Protein AF-A0A2P8ICQ2-F1 (afdb_monomer)

Structure (mmCIF, N/CA/C/O backbone):
data_AF-A0A2P8ICQ2-F1
#
_entry.id   AF-A0A2P8ICQ2-F1
#
loop_
_atom_site.group_PDB
_atom_site.id
_atom_site.type_symbol
_atom_site.label_atom_id
_atom_site.label_alt_id
_atom_site.label_comp_id
_atom_site.label_asym_id
_atom_site.label_entity_id
_atom_site.label_seq_id
_atom_site.pdbx_PDB_ins_code
_atom_site.Cartn_x
_atom_site.Cartn_y
_atom_site.Cartn_z
_atom_site.occupancy
_atom_site.B_iso_or_equiv
_atom_site.auth_seq_id
_atom_site.auth_comp_id
_atom_site.auth_asym_id
_atom_site.auth_atom_id
_atom_site.pdbx_PDB_model_num
ATOM 1 N N . MET A 1 1 ? 13.602 35.826 -37.958 1.00 60.25 1 MET A N 1
ATOM 2 C CA . MET A 1 1 ? 12.302 35.281 -37.516 1.00 60.25 1 MET A CA 1
ATOM 3 C C . MET A 1 1 ? 12.456 33.763 -37.423 1.00 60.25 1 MET A C 1
ATOM 5 O O . MET A 1 1 ? 12.578 33.152 -38.479 1.00 60.25 1 MET A O 1
ATOM 9 N N . PRO A 1 2 ? 12.594 33.150 -36.232 1.00 59.41 2 PRO A N 1
ATOM 10 C CA . PRO A 1 2 ? 12.719 31.696 -36.124 1.00 59.41 2 PRO A CA 1
ATOM 11 C C . PRO A 1 2 ? 11.390 31.025 -36.498 1.00 59.41 2 PRO A C 1
ATOM 13 O O . PRO A 1 2 ? 10.330 31.414 -36.014 1.00 59.41 2 PRO A O 1
ATOM 16 N N . VAL A 1 3 ? 11.449 30.041 -37.395 1.00 67.75 3 VAL A N 1
ATOM 17 C CA . VAL A 1 3 ? 10.297 29.235 -37.815 1.00 67.75 3 VAL A CA 1
ATOM 18 C C . VAL A 1 3 ? 10.044 28.185 -36.734 1.00 67.75 3 VAL A C 1
ATOM 20 O O . VAL A 1 3 ? 10.851 27.275 -36.555 1.0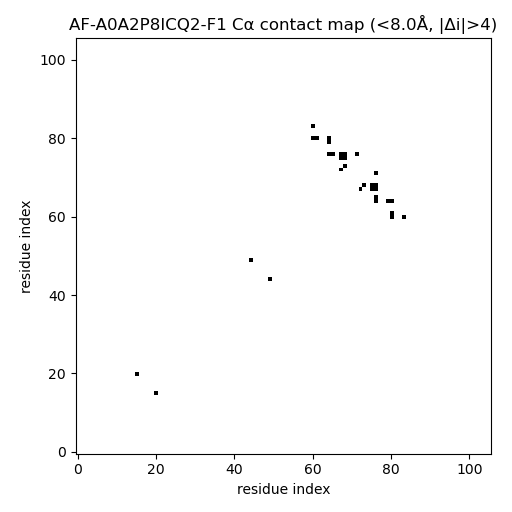0 67.75 3 VAL A O 1
ATOM 23 N N . HIS A 1 4 ? 8.942 28.313 -35.994 1.00 70.19 4 HIS A N 1
ATOM 24 C CA . HIS A 1 4 ? 8.471 27.256 -35.103 1.00 70.19 4 HIS A CA 1
ATOM 25 C C . HIS A 1 4 ? 7.973 26.089 -35.959 1.00 70.19 4 HIS A C 1
ATOM 27 O O . HIS A 1 4 ? 6.877 26.135 -36.515 1.00 70.19 4 HIS A O 1
ATOM 33 N N . VAL A 1 5 ? 8.795 25.049 -36.095 1.00 69.94 5 VAL A N 1
ATOM 34 C CA . VAL A 1 5 ? 8.355 23.763 -36.639 1.00 69.94 5 VAL A CA 1
ATOM 35 C C . VAL A 1 5 ? 7.352 23.190 -35.642 1.00 69.94 5 VAL A C 1
ATOM 37 O O . VAL A 1 5 ? 7.725 22.791 -34.540 1.00 69.94 5 VAL A O 1
ATOM 40 N N . ALA A 1 6 ? 6.068 23.212 -35.996 1.00 67.56 6 ALA A N 1
ATOM 41 C CA . ALA A 1 6 ? 5.029 22.562 -35.214 1.00 67.56 6 ALA A CA 1
ATOM 42 C C . ALA A 1 6 ? 5.303 21.053 -35.227 1.00 67.56 6 ALA A C 1
ATOM 44 O O . ALA A 1 6 ? 5.122 20.394 -36.249 1.00 67.56 6 ALA A O 1
ATOM 45 N N . VAL A 1 7 ? 5.790 20.515 -34.109 1.00 72.94 7 VAL A N 1
ATOM 46 C CA . VAL A 1 7 ? 5.889 19.068 -33.911 1.00 72.94 7 VAL A CA 1
ATOM 47 C C . VAL A 1 7 ? 4.452 18.542 -33.856 1.00 72.94 7 VAL A C 1
ATOM 49 O O . VAL A 1 7 ? 3.709 18.959 -32.963 1.00 72.94 7 VAL A O 1
ATOM 52 N N . PRO A 1 8 ? 4.010 17.690 -34.798 1.00 70.62 8 PRO A N 1
ATOM 53 C CA . PRO A 1 8 ? 2.682 17.105 -34.713 1.00 70.62 8 PRO A CA 1
ATOM 54 C C . PRO A 1 8 ? 2.605 16.273 -33.431 1.00 70.62 8 PRO A C 1
ATOM 56 O O . PRO A 1 8 ? 3.458 15.419 -33.190 1.00 70.62 8 PRO A O 1
ATOM 59 N N . ALA A 1 9 ? 1.605 16.542 -32.591 1.00 68.88 9 ALA A N 1
ATOM 60 C CA . ALA A 1 9 ? 1.353 15.727 -31.411 1.00 68.88 9 ALA A CA 1
ATOM 61 C C . ALA A 1 9 ? 1.065 14.288 -31.864 1.00 68.88 9 ALA A C 1
ATOM 63 O O . ALA A 1 9 ? 0.155 14.055 -32.663 1.00 68.88 9 ALA A O 1
ATOM 64 N N . SER A 1 10 ? 1.854 13.326 -31.387 1.00 69.50 10 SER A N 1
ATOM 65 C CA . SER A 1 10 ? 1.587 11.907 -31.614 1.00 69.50 10 SER A CA 1
ATOM 66 C C . SER A 1 10 ? 0.228 11.543 -31.000 1.00 69.50 10 SER A C 1
ATOM 68 O O . SER A 1 10 ? -0.029 11.958 -29.865 1.00 69.50 10 SER A O 1
ATOM 70 N N . PRO A 1 11 ? -0.639 10.785 -31.700 1.00 73.12 11 PRO A N 1
ATOM 71 C CA . PRO A 1 11 ? -1.901 10.340 -31.129 1.00 73.12 11 PRO A CA 1
ATOM 72 C C . PRO A 1 11 ? -1.614 9.558 -29.847 1.00 73.12 11 PRO A C 1
ATOM 74 O O . PRO A 1 11 ? -0.846 8.599 -29.860 1.00 73.12 11 PRO A O 1
ATOM 77 N N . VAL A 1 12 ? -2.189 10.003 -28.732 1.00 70.56 12 VAL A N 1
ATOM 78 C CA . VAL A 1 12 ? -2.026 9.324 -27.447 1.00 70.56 12 VAL A CA 1
ATOM 79 C C . VAL A 1 12 ? -2.883 8.066 -27.503 1.00 70.56 12 VAL A C 1
ATOM 81 O O . VAL A 1 12 ? -4.111 8.142 -27.454 1.00 70.56 12 VAL A O 1
ATOM 84 N N . GLU A 1 13 ? -2.251 6.911 -27.686 1.00 77.62 13 GLU A N 1
ATOM 85 C CA . GLU A 1 13 ? -2.958 5.636 -27.690 1.00 77.62 13 GLU A CA 1
ATOM 86 C C . GLU A 1 13 ? -3.424 5.333 -26.259 1.00 77.62 13 GLU A C 1
ATOM 88 O O . GLU A 1 13 ? -2.626 5.221 -25.326 1.00 77.62 13 GLU A O 1
ATOM 93 N N . SER A 1 14 ? -4.743 5.286 -26.059 1.00 79.12 14 SER A N 1
ATOM 94 C CA . SER A 1 14 ? -5.320 5.049 -24.738 1.00 79.12 14 SER A CA 1
ATOM 95 C C . SER A 1 14 ? -5.173 3.579 -24.368 1.00 79.12 14 SER A C 1
ATOM 97 O O . SER A 1 14 ? -5.859 2.721 -24.919 1.00 79.12 14 SER A O 1
ATOM 99 N N . VAL A 1 15 ? -4.335 3.298 -23.372 1.00 79.19 15 VAL A N 1
ATOM 100 C CA . VAL A 1 15 ? -4.253 1.973 -22.734 1.00 79.19 15 VAL A CA 1
ATOM 101 C C . VAL A 1 15 ? -5.592 1.603 -22.081 1.00 79.19 15 VAL A C 1
ATOM 103 O O . VAL A 1 15 ? -5.972 0.437 -22.029 1.00 79.19 15 VAL A O 1
ATOM 106 N N . GLY A 1 16 ? -6.336 2.601 -21.594 1.00 79.12 16 GLY A N 1
ATOM 107 C CA . GLY A 1 16 ? -7.643 2.411 -20.978 1.00 79.12 16 GLY A CA 1
ATOM 108 C C . GLY A 1 16 ? -8.739 2.241 -22.025 1.00 79.12 16 GLY A C 1
ATOM 109 O O . GLY A 1 16 ? -9.060 3.181 -22.752 1.00 79.12 16 GLY A O 1
ATOM 110 N N . SER A 1 17 ? -9.355 1.062 -22.061 1.00 88.94 17 SER A N 1
ATOM 111 C CA . SER A 1 17 ? -10.593 0.807 -22.800 1.00 88.94 17 SER A CA 1
ATOM 112 C C . SER A 1 17 ? -11.778 0.727 -21.838 1.00 88.94 17 SER A C 1
ATOM 114 O O . SER A 1 17 ? -11.616 0.382 -20.665 1.00 88.94 17 SER A O 1
ATOM 116 N N . THR A 1 18 ? -12.993 0.997 -22.320 1.00 89.56 18 THR A N 1
ATOM 117 C CA . THR A 1 18 ? -14.216 0.829 -21.516 1.00 89.56 18 THR A CA 1
ATOM 118 C C . THR A 1 18 ? -14.311 -0.585 -20.928 1.00 89.56 18 THR A C 1
ATOM 120 O O . THR A 1 18 ? -14.712 -0.746 -19.781 1.00 89.56 18 THR A O 1
ATOM 123 N N . GLY A 1 19 ? -13.868 -1.606 -21.672 1.00 92.06 19 GLY A N 1
ATOM 124 C CA . GLY A 1 19 ? -13.824 -2.992 -21.199 1.00 92.06 19 GLY A CA 1
ATOM 125 C C . GLY A 1 19 ? -12.844 -3.217 -20.044 1.00 92.06 19 GLY A C 1
ATOM 126 O O . GLY A 1 19 ? -13.195 -3.896 -19.080 1.00 92.06 19 GLY A O 1
ATOM 127 N N . LEU A 1 20 ? -11.651 -2.612 -20.089 1.00 90.94 20 LEU A N 1
ATOM 128 C CA . LEU A 1 20 ? -10.684 -2.685 -18.986 1.00 90.94 20 LEU A CA 1
ATOM 129 C C . LEU A 1 20 ? -11.219 -1.999 -17.728 1.00 90.94 20 LEU A C 1
ATOM 131 O O . LEU A 1 20 ? -11.141 -2.574 -16.647 1.00 90.94 20 LEU A O 1
ATOM 135 N N . TRP A 1 21 ? -11.841 -0.826 -17.870 1.00 92.00 21 TRP A N 1
ATOM 136 C 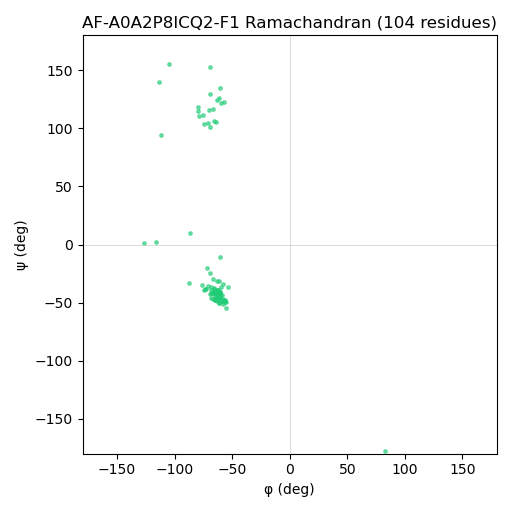CA . TRP A 1 21 ? -12.483 -0.134 -16.749 1.00 92.00 21 TRP A CA 1
ATOM 137 C C . TRP A 1 21 ? -13.591 -0.970 -16.108 1.00 92.00 21 TRP A C 1
ATOM 139 O O . TRP A 1 21 ? -13.597 -1.148 -14.891 1.00 92.00 21 TRP A O 1
ATOM 149 N N . LEU A 1 22 ? -14.494 -1.530 -16.919 1.00 96.44 22 LEU A N 1
ATOM 150 C CA . LEU A 1 22 ? -15.566 -2.397 -16.425 1.00 96.44 22 LEU A CA 1
ATOM 151 C C . LEU A 1 22 ? -15.013 -3.639 -15.723 1.00 96.44 22 LEU A C 1
ATOM 153 O O . LEU A 1 22 ? -15.517 -4.018 -14.669 1.00 96.44 22 LEU A O 1
ATOM 157 N N . THR A 1 23 ? -13.955 -4.238 -16.271 1.00 95.25 23 THR A N 1
ATOM 158 C CA . THR A 1 23 ? -13.309 -5.412 -15.674 1.00 95.25 23 THR A CA 1
ATOM 159 C C . THR A 1 23 ? -12.682 -5.068 -14.325 1.00 95.25 23 THR A C 1
ATOM 161 O O . THR A 1 23 ? -12.945 -5.761 -13.346 1.00 95.25 23 THR A O 1
ATOM 164 N N . SER A 1 24 ? -11.925 -3.973 -14.229 1.00 91.50 24 SER A N 1
ATOM 165 C CA . SER A 1 24 ? -11.319 -3.526 -12.968 1.00 91.50 24 SER A CA 1
ATOM 166 C C . SER A 1 24 ? -12.368 -3.216 -11.901 1.00 91.50 24 SER A C 1
ATOM 168 O O . SER A 1 24 ? -12.219 -3.640 -10.756 1.00 91.50 24 SER A O 1
ATOM 170 N N . ILE A 1 25 ? -13.456 -2.530 -12.272 1.00 95.75 25 ILE A N 1
ATOM 171 C CA . ILE A 1 25 ? -14.566 -2.238 -11.353 1.00 95.75 25 ILE A CA 1
ATOM 172 C C . ILE A 1 25 ? -15.235 -3.538 -10.895 1.00 95.75 25 ILE A C 1
ATOM 174 O O . ILE A 1 25 ? -15.476 -3.711 -9.703 1.00 95.75 25 ILE A O 1
ATOM 178 N N . ALA A 1 26 ? -15.505 -4.470 -11.812 1.00 96.50 26 ALA A N 1
ATOM 179 C CA . ALA A 1 26 ? -16.104 -5.755 -11.467 1.00 96.50 26 ALA A CA 1
ATOM 180 C C . ALA A 1 26 ? -15.215 -6.551 -10.500 1.00 96.50 26 ALA A C 1
ATOM 182 O O . ALA A 1 26 ? -15.710 -7.057 -9.494 1.00 96.50 26 ALA A O 1
ATOM 183 N N . VAL A 1 27 ? -13.904 -6.610 -10.756 1.00 96.94 27 VAL A N 1
ATOM 184 C CA . VAL A 1 27 ? -12.933 -7.263 -9.866 1.00 96.94 27 VAL A CA 1
ATOM 185 C C . VAL A 1 27 ? -12.923 -6.601 -8.488 1.00 96.94 27 VAL A C 1
ATOM 187 O O . VAL A 1 27 ? -13.003 -7.305 -7.485 1.00 96.94 27 VAL A O 1
ATOM 190 N N . LEU A 1 28 ? -12.892 -5.266 -8.422 1.00 95.94 28 LEU A N 1
ATOM 191 C CA . LEU A 1 28 ? -12.943 -4.526 -7.158 1.00 95.94 28 LEU A CA 1
ATOM 192 C C . LEU A 1 28 ? -14.209 -4.866 -6.355 1.00 95.94 28 LEU A C 1
ATOM 194 O O . LEU A 1 28 ? -14.120 -5.172 -5.168 1.00 95.94 28 LEU A O 1
ATOM 198 N N . VAL A 1 29 ? -15.379 -4.860 -7.001 1.00 96.88 29 VAL A N 1
ATOM 199 C CA . VAL A 1 29 ? -16.653 -5.206 -6.352 1.00 96.88 29 VAL A CA 1
ATOM 200 C C . VAL A 1 29 ? -16.638 -6.649 -5.849 1.00 96.88 29 VAL A C 1
ATOM 202 O O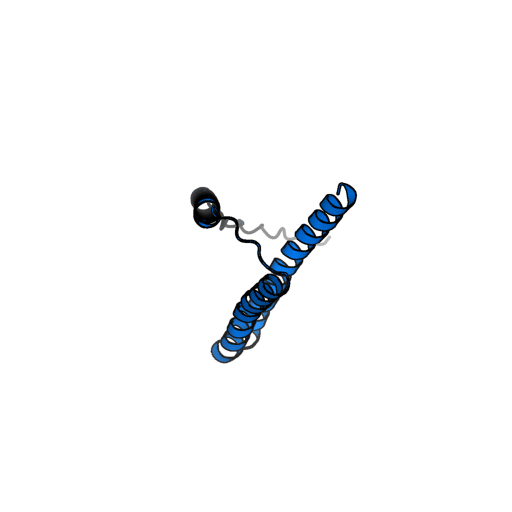 . VAL A 1 29 ? -17.060 -6.902 -4.723 1.00 96.88 29 VAL A O 1
ATOM 205 N N . VAL A 1 30 ? -16.120 -7.593 -6.639 1.00 96.25 30 VAL A N 1
ATOM 206 C CA . VAL A 1 30 ? -15.996 -9.001 -6.230 1.00 96.25 30 VAL A CA 1
ATOM 207 C C . VAL A 1 30 ? -15.098 -9.141 -5.004 1.00 96.25 30 VAL A C 1
ATOM 209 O O . VAL A 1 30 ? -15.486 -9.823 -4.057 1.00 96.25 30 VAL A O 1
ATOM 212 N N . LEU A 1 31 ? -13.935 -8.484 -4.990 1.00 93.38 31 LEU A N 1
ATOM 213 C CA . LEU A 1 31 ? -13.022 -8.513 -3.845 1.00 93.38 31 LEU A CA 1
ATOM 214 C C . LEU A 1 31 ? -13.673 -7.921 -2.592 1.00 93.38 31 LEU A C 1
ATOM 216 O O . LEU A 1 31 ? -13.553 -8.508 -1.522 1.00 93.38 31 LEU A O 1
ATOM 220 N N . LEU A 1 32 ? -14.417 -6.822 -2.725 1.00 93.50 32 LEU A N 1
ATOM 221 C CA . LEU A 1 32 ? -15.108 -6.182 -1.604 1.00 93.50 32 LEU A CA 1
ATOM 222 C C . LEU A 1 32 ? -16.240 -7.058 -1.048 1.00 93.50 32 LEU A C 1
ATOM 224 O O . LEU A 1 32 ? -16.392 -7.190 0.166 1.00 93.50 32 LEU A O 1
ATOM 228 N N . VAL A 1 33 ? -17.014 -7.706 -1.924 1.00 93.81 33 VAL A N 1
ATOM 229 C CA . VAL A 1 33 ? -18.047 -8.668 -1.509 1.00 93.81 33 VAL A CA 1
ATOM 230 C C . VAL A 1 33 ? -17.414 -9.883 -0.834 1.00 93.81 33 VAL A C 1
ATOM 232 O O . VAL A 1 33 ? -17.908 -10.326 0.202 1.00 93.81 33 VAL A O 1
ATOM 235 N N . ALA A 1 34 ? -16.329 -10.420 -1.395 1.00 92.25 34 ALA A N 1
ATOM 236 C CA . ALA A 1 34 ? -15.612 -11.549 -0.817 1.00 92.25 34 ALA A CA 1
ATOM 237 C C . ALA A 1 34 ? -15.059 -11.203 0.572 1.00 92.25 34 ALA A C 1
ATOM 239 O O . ALA A 1 34 ? -15.291 -11.957 1.516 1.00 92.25 34 ALA A O 1
ATOM 240 N N . ASP A 1 35 ? -14.415 -10.044 0.713 1.00 86.19 35 ASP A N 1
ATOM 241 C CA . ASP A 1 35 ? -13.894 -9.550 1.986 1.00 86.19 35 ASP A CA 1
ATOM 242 C C . ASP A 1 35 ? -15.006 -9.446 3.037 1.00 86.19 35 ASP A C 1
ATOM 244 O O . ASP A 1 35 ? -14.899 -10.044 4.110 1.00 86.19 35 ASP A O 1
ATOM 248 N N . PHE A 1 36 ? -16.139 -8.826 2.683 1.00 87.44 36 PHE A N 1
ATOM 249 C CA . PHE A 1 36 ? -17.295 -8.704 3.574 1.00 87.44 36 PHE A CA 1
ATOM 250 C C . PHE A 1 36 ? -17.914 -10.055 3.950 1.00 87.44 36 PHE A C 1
ATOM 252 O O . PHE A 1 36 ? -18.481 -10.193 5.030 1.00 87.44 36 PHE A O 1
ATOM 259 N N . VAL A 1 37 ? -17.865 -11.061 3.070 1.00 88.31 37 VAL A N 1
ATOM 260 C CA . VAL A 1 37 ? -18.362 -12.417 3.362 1.00 88.31 37 VAL A CA 1
ATOM 261 C C . VAL A 1 37 ? -17.416 -13.167 4.300 1.00 88.31 37 VAL A C 1
ATOM 263 O O . VAL A 1 37 ? -17.889 -13.869 5.199 1.00 88.31 37 VAL A O 1
ATOM 266 N N . VAL A 1 38 ? -16.105 -13.011 4.121 1.00 83.94 38 VAL A N 1
ATOM 267 C CA . VAL A 1 38 ? -15.078 -13.694 4.920 1.00 83.94 38 VAL A CA 1
ATOM 268 C C . VAL A 1 38 ? -14.972 -13.096 6.326 1.00 83.94 38 VAL A C 1
ATOM 270 O O . VAL A 1 38 ? -14.861 -13.837 7.301 1.00 83.94 38 VAL A O 1
ATOM 273 N N . THR A 1 39 ? -15.087 -11.777 6.467 1.00 79.06 39 THR A N 1
ATOM 274 C CA . THR A 1 39 ? -14.906 -11.065 7.748 1.00 79.06 39 THR A CA 1
ATOM 275 C C . THR A 1 39 ? -16.169 -10.975 8.617 1.00 79.06 39 THR A C 1
ATOM 277 O O . THR A 1 39 ? -16.160 -10.327 9.661 1.00 79.06 39 THR A O 1
ATOM 280 N N . ARG A 1 40 ? -17.257 -11.688 8.278 1.00 75.38 40 ARG A N 1
ATOM 281 C CA . ARG A 1 40 ? -18.548 -11.648 9.013 1.00 75.38 40 ARG A CA 1
ATOM 282 C C . ARG A 1 40 ? -18.497 -12.085 10.481 1.00 75.38 40 ARG A C 1
ATOM 284 O O . ARG A 1 40 ? -19.499 -11.957 11.181 1.00 75.38 40 ARG A O 1
ATOM 291 N N . ARG A 1 41 ? -17.393 -12.675 10.941 1.00 72.12 41 ARG A N 1
ATOM 292 C CA . ARG A 1 41 ? -17.211 -13.165 12.314 1.00 72.12 41 ARG A CA 1
ATOM 293 C C . ARG A 1 41 ? -16.160 -12.292 13.009 1.00 72.12 41 ARG A C 1
ATOM 295 O O . ARG A 1 41 ? -14.970 -12.586 12.873 1.00 72.12 41 ARG A O 1
ATOM 302 N N . PRO A 1 42 ? -16.577 -11.244 13.740 1.00 64.31 42 PRO A N 1
ATOM 303 C CA . PRO A 1 42 ? -15.643 -10.399 14.460 1.00 64.31 42 PRO A CA 1
ATOM 304 C C . PRO A 1 42 ? -14.926 -11.230 15.523 1.00 64.31 42 PRO A C 1
ATOM 306 O O . PRO A 1 42 ? -15.566 -11.873 16.355 1.00 64.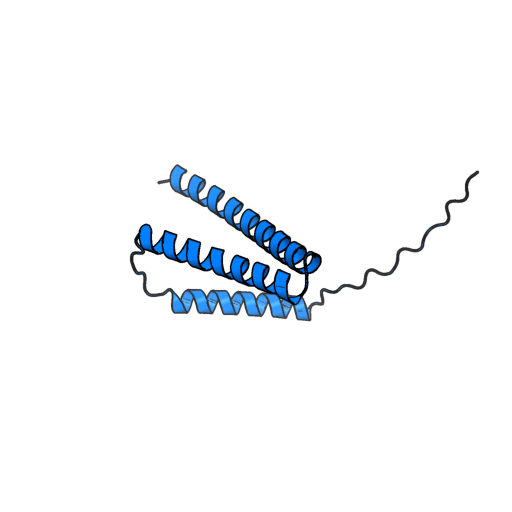31 42 PRO A O 1
ATOM 309 N N . HIS A 1 43 ? -13.601 -11.218 15.469 1.00 72.00 43 HIS A N 1
ATOM 310 C CA . HIS A 1 43 ? -12.734 -11.687 16.540 1.00 72.00 43 HIS A CA 1
ATOM 311 C C . HIS A 1 43 ? -11.992 -10.468 17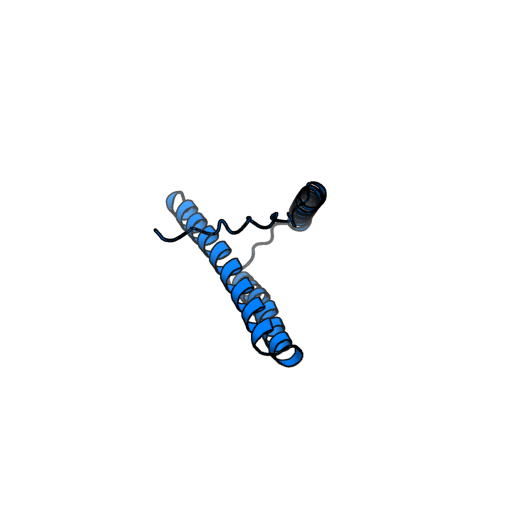.085 1.00 72.00 43 HIS A C 1
ATOM 313 O O . HIS A 1 43 ? -11.595 -9.592 16.315 1.00 72.00 43 HIS A O 1
ATOM 319 N N . GLU A 1 44 ? -11.825 -10.389 18.403 1.00 74.25 44 GLU A N 1
ATOM 320 C CA . GLU A 1 44 ? -11.043 -9.319 19.019 1.00 74.25 44 GLU A CA 1
ATOM 321 C C . GLU A 1 44 ? -9.561 -9.535 18.706 1.00 74.25 44 GLU A C 1
ATOM 323 O O . GLU A 1 44 ? -8.913 -10.423 19.257 1.00 74.25 44 GLU A O 1
ATOM 328 N N . VAL A 1 45 ? -9.025 -8.733 17.786 1.00 78.75 45 VAL A N 1
ATOM 329 C CA . VAL A 1 45 ? -7.606 -8.781 17.428 1.00 78.75 45 VAL A CA 1
ATOM 330 C C . VAL A 1 45 ? -6.812 -8.029 18.490 1.00 78.75 45 VAL A C 1
ATOM 332 O O . VAL A 1 45 ? -6.990 -6.826 18.689 1.00 78.75 45 VAL A O 1
ATOM 335 N N . SER A 1 46 ? -5.907 -8.729 19.173 1.00 88.12 46 SER A N 1
ATOM 336 C CA . SER A 1 46 ? -5.005 -8.086 20.133 1.00 88.12 46 SER A CA 1
ATOM 337 C C . SER A 1 46 ? -3.986 -7.184 19.422 1.00 88.12 46 SER A C 1
ATOM 339 O O . SER A 1 46 ? -3.574 -7.453 18.293 1.00 88.12 46 SER A O 1
ATOM 341 N N . MET A 1 47 ? -3.485 -6.149 20.104 1.00 87.94 47 MET A N 1
ATOM 342 C CA . MET A 1 47 ? -2.502 -5.225 19.514 1.00 87.94 47 MET A CA 1
ATOM 343 C C . MET A 1 47 ? -1.219 -5.932 19.033 1.00 87.94 47 MET A C 1
ATOM 345 O O . MET A 1 47 ? -0.628 -5.555 18.021 1.00 87.94 47 MET A O 1
ATOM 349 N N . ARG A 1 48 ? -0.793 -6.994 19.732 1.00 88.69 48 ARG A N 1
ATOM 350 C CA . ARG A 1 48 ? 0.375 -7.799 19.341 1.00 88.69 48 ARG A CA 1
ATOM 351 C C . ARG A 1 48 ? 0.117 -8.581 18.054 1.00 88.69 48 ARG A C 1
ATOM 353 O O . ARG A 1 48 ? 1.012 -8.687 17.221 1.00 88.69 48 ARG A O 1
ATOM 360 N N . GLU A 1 49 ? -1.088 -9.115 17.900 1.00 89.06 49 GLU A N 1
ATOM 361 C CA . GLU A 1 49 ? -1.489 -9.841 16.700 1.00 89.06 49 GLU A CA 1
ATOM 362 C C . GLU A 1 49 ? -1.589 -8.900 15.494 1.00 89.06 49 GLU A C 1
ATOM 364 O O . GLU A 1 49 ? -0.993 -9.180 14.456 1.00 89.06 49 GLU A O 1
ATOM 369 N N . ALA A 1 50 ? -2.226 -7.736 15.651 1.00 88.75 50 ALA A N 1
ATOM 370 C CA . ALA A 1 50 ? -2.313 -6.718 14.601 1.00 88.75 50 ALA A CA 1
ATOM 371 C C . ALA A 1 50 ? -0.929 -6.230 14.134 1.00 88.75 50 ALA A C 1
ATOM 373 O O . ALA A 1 50 ? -0.672 -6.121 12.932 1.00 88.75 50 ALA A O 1
ATOM 374 N N . ALA A 1 51 ? -0.010 -5.978 15.072 1.00 91.62 51 ALA A N 1
ATOM 375 C CA . ALA A 1 51 ? 1.368 -5.621 14.744 1.00 91.62 51 ALA A CA 1
ATOM 376 C C . ALA A 1 51 ? 2.096 -6.766 14.015 1.00 91.62 51 ALA A C 1
ATOM 378 O O . ALA A 1 51 ? 2.792 -6.518 13.030 1.00 9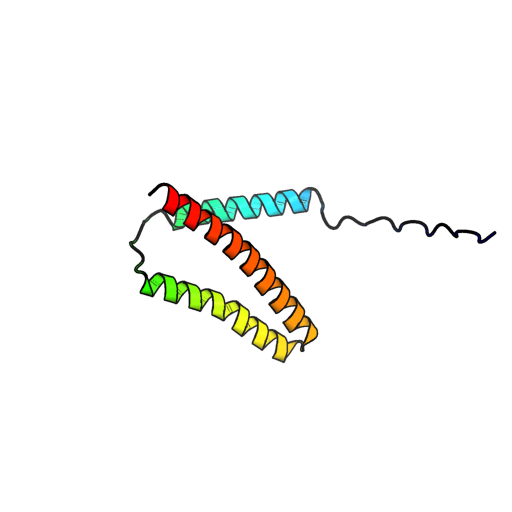1.62 51 ALA A O 1
ATOM 379 N N . GLY A 1 52 ? 1.898 -8.016 14.450 1.00 94.31 52 GLY A N 1
ATOM 380 C CA . GLY A 1 52 ? 2.464 -9.198 13.796 1.00 94.31 52 GLY A CA 1
ATOM 381 C C . GLY A 1 52 ? 2.001 -9.341 12.346 1.00 94.31 52 GLY A C 1
ATOM 382 O O . GLY A 1 52 ? 2.833 -9.474 11.446 1.00 94.31 52 GLY A O 1
ATOM 383 N N . TRP A 1 53 ? 0.694 -9.221 12.103 1.00 93.38 53 TRP A N 1
ATOM 384 C CA . TRP A 1 53 ? 0.129 -9.216 10.752 1.00 93.38 53 TRP A CA 1
ATOM 385 C C . TRP A 1 53 ? 0.660 -8.056 9.908 1.00 93.38 53 TRP A C 1
ATOM 387 O O . TRP A 1 53 ? 1.008 -8.251 8.745 1.00 93.38 53 TRP A O 1
ATOM 397 N N . SER A 1 54 ? 0.794 -6.866 10.495 1.00 90.88 54 SER A N 1
ATOM 398 C CA . SER A 1 54 ? 1.330 -5.694 9.793 1.00 90.88 54 SER A CA 1
ATOM 399 C C . SER A 1 54 ? 2.767 -5.924 9.316 1.00 90.88 54 SER A C 1
ATOM 401 O O . SER A 1 54 ? 3.078 -5.682 8.150 1.00 90.88 54 SER A O 1
ATOM 403 N N . VAL A 1 55 ? 3.635 -6.445 10.190 1.00 94.69 55 VAL A N 1
ATOM 404 C CA . VAL A 1 55 ? 5.026 -6.776 9.838 1.00 94.69 55 VAL A CA 1
ATOM 405 C C . VAL A 1 55 ? 5.073 -7.878 8.781 1.00 94.69 55 VAL A C 1
ATOM 407 O O . VAL A 1 55 ? 5.839 -7.765 7.826 1.00 94.69 55 VAL A O 1
ATOM 410 N N . PHE A 1 56 ? 4.235 -8.909 8.906 1.00 94.69 56 PHE A N 1
ATOM 411 C CA . PHE A 1 56 ? 4.159 -9.999 7.933 1.00 94.69 56 PHE A CA 1
ATOM 412 C C . PHE A 1 56 ? 3.829 -9.488 6.522 1.00 94.69 56 PHE A C 1
ATOM 414 O O . PHE A 1 56 ? 4.565 -9.766 5.572 1.00 94.69 56 PHE A O 1
ATOM 421 N N . TYR A 1 57 ? 2.777 -8.676 6.382 1.00 91.00 57 TYR A N 1
ATOM 422 C CA . TYR A 1 57 ? 2.386 -8.115 5.086 1.00 91.00 57 TYR A CA 1
ATOM 423 C C . TYR A 1 57 ? 3.373 -7.075 4.544 1.00 91.00 57 TYR A C 1
ATOM 425 O O . TYR A 1 57 ? 3.435 -6.882 3.331 1.00 91.00 57 TYR A O 1
ATOM 433 N N . LEU A 1 58 ? 4.155 -6.418 5.406 1.00 94.25 58 LEU A N 1
ATOM 434 C CA . LEU A 1 58 ? 5.227 -5.515 4.986 1.00 94.25 58 LEU A CA 1
ATOM 435 C C . LEU A 1 58 ? 6.467 -6.285 4.503 1.00 94.25 58 LEU A C 1
ATOM 437 O O . LEU A 1 58 ? 7.127 -5.863 3.557 1.00 94.25 58 LEU A O 1
ATOM 441 N N . ALA A 1 59 ? 6.764 -7.431 5.118 1.00 95.88 59 ALA A N 1
ATOM 442 C CA . ALA A 1 59 ? 7.923 -8.251 4.783 1.00 95.88 59 ALA A CA 1
ATOM 443 C C . ALA A 1 59 ? 7.790 -8.948 3.420 1.00 95.88 59 ALA A C 1
ATOM 445 O O . ALA A 1 59 ? 8.781 -9.065 2.704 1.00 95.88 59 ALA A O 1
ATOM 446 N N . LEU A 1 60 ? 6.586 -9.381 3.034 1.00 96.69 60 LEU A N 1
ATOM 447 C CA . LEU A 1 60 ? 6.346 -10.087 1.766 1.00 96.69 60 LEU 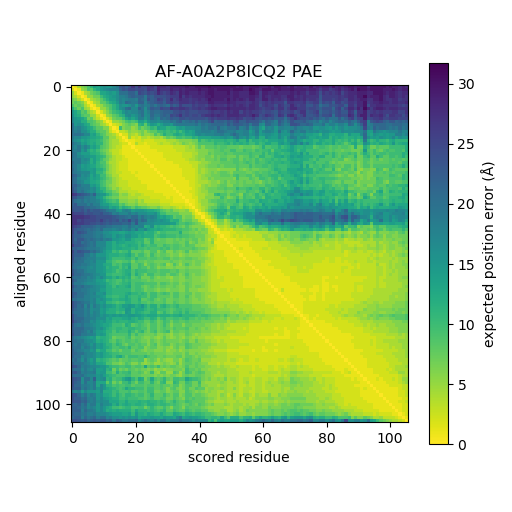A CA 1
ATOM 448 C C . LEU A 1 60 ? 6.836 -9.301 0.521 1.00 96.69 60 LEU A C 1
ATOM 450 O O . LEU A 1 60 ? 7.662 -9.838 -0.222 1.00 96.69 60 LEU A O 1
ATOM 454 N N . PRO A 1 61 ? 6.424 -8.035 0.298 1.00 95.50 61 PRO A N 1
ATOM 455 C CA . PRO A 1 61 ? 6.948 -7.191 -0.778 1.00 95.50 61 PRO A CA 1
ATOM 456 C C . PRO A 1 61 ? 8.456 -6.963 -0.687 1.00 95.50 61 PRO A C 1
ATOM 458 O O . PRO A 1 61 ? 9.128 -6.931 -1.711 1.00 95.50 61 PRO A O 1
ATOM 461 N N . VAL A 1 62 ? 9.007 -6.825 0.522 1.00 96.50 62 VAL A N 1
ATOM 462 C CA . VAL A 1 62 ? 10.449 -6.604 0.716 1.00 96.50 62 VAL A CA 1
ATOM 463 C C . VAL A 1 62 ? 11.252 -7.828 0.282 1.00 96.50 62 VAL A C 1
ATOM 465 O O . VAL A 1 62 ? 12.214 -7.697 -0.474 1.00 96.50 62 VAL A O 1
ATOM 468 N N . VAL A 1 63 ? 10.831 -9.022 0.704 1.00 97.94 63 VAL A N 1
ATOM 469 C CA . VAL A 1 63 ? 11.441 -10.292 0.284 1.00 97.94 63 VAL A CA 1
ATOM 470 C C . VAL A 1 63 ? 11.319 -10.468 -1.228 1.00 97.94 63 VAL A C 1
ATOM 472 O O . VAL A 1 63 ? 12.293 -10.833 -1.884 1.00 97.94 63 VAL A O 1
ATOM 475 N N . PHE A 1 64 ? 10.154 -10.155 -1.797 1.00 96.50 64 PHE A N 1
ATOM 476 C CA . PHE A 1 64 ? 9.958 -10.204 -3.241 1.00 96.50 64 PHE A CA 1
ATOM 477 C C . PHE A 1 64 ? 10.853 -9.204 -3.986 1.00 96.50 64 PHE A C 1
ATOM 479 O O . PHE A 1 64 ? 11.464 -9.571 -4.982 1.00 96.50 64 PHE A O 1
ATOM 486 N N . GLY A 1 65 ? 11.003 -7.977 -3.487 1.00 96.75 65 GLY A N 1
ATOM 487 C CA . GLY A 1 65 ? 11.905 -6.977 -4.058 1.00 96.75 65 GLY A CA 1
ATOM 488 C C . GLY A 1 65 ? 13.373 -7.404 -3.999 1.00 96.75 65 GLY A C 1
ATOM 489 O O . GLY A 1 65 ? 14.103 -7.219 -4.970 1.00 96.75 65 GLY A O 1
ATOM 490 N N . ALA A 1 66 ? 13.801 -8.047 -2.908 1.00 97.00 66 ALA A N 1
ATOM 491 C CA . ALA A 1 66 ? 15.144 -8.619 -2.796 1.00 97.00 66 ALA A CA 1
ATOM 492 C C . ALA A 1 66 ? 15.364 -9.767 -3.796 1.00 97.00 66 ALA A C 1
ATOM 494 O O . ALA A 1 66 ? 16.413 -9.847 -4.438 1.00 97.00 66 ALA A O 1
ATOM 495 N N . TRP A 1 67 ? 14.359 -10.628 -3.979 1.00 97.62 67 TRP A N 1
ATOM 496 C CA . TRP A 1 67 ? 14.387 -11.655 -5.019 1.00 97.62 67 TRP A CA 1
ATOM 497 C C . TRP A 1 67 ? 14.432 -11.041 -6.426 1.00 97.62 67 TRP A C 1
ATOM 499 O O . TRP A 1 67 ? 15.225 -11.480 -7.258 1.00 97.62 67 TRP A O 1
ATOM 509 N N . LEU A 1 68 ? 13.645 -9.990 -6.677 1.00 97.69 68 LEU A N 1
ATOM 510 C CA . LEU A 1 68 ? 13.614 -9.279 -7.953 1.00 97.69 68 LEU A CA 1
ATOM 511 C C . LEU A 1 68 ? 14.974 -8.647 -8.263 1.00 97.69 68 LEU A C 1
ATOM 513 O O . LEU A 1 68 ? 15.438 -8.723 -9.397 1.00 97.69 68 LEU A O 1
ATOM 517 N N . TRP A 1 69 ? 15.646 -8.106 -7.247 1.00 96.62 69 TRP A N 1
ATOM 518 C CA . TRP A 1 69 ? 16.999 -7.575 -7.379 1.00 96.62 69 TRP A CA 1
ATOM 519 C C . TRP A 1 69 ? 17.999 -8.653 -7.795 1.00 96.62 69 TRP A C 1
ATOM 521 O O . TRP A 1 69 ? 18.771 -8.446 -8.732 1.00 96.62 69 TRP A O 1
ATOM 531 N N . HIS A 1 70 ? 17.945 -9.823 -7.155 1.00 96.81 70 HIS A N 1
ATOM 532 C CA . HIS A 1 70 ? 18.812 -10.948 -7.500 1.00 96.81 70 HIS A CA 1
ATOM 533 C C . HIS A 1 70 ? 18.533 -11.496 -8.912 1.00 96.81 70 HIS A C 1
ATOM 535 O O . HIS A 1 70 ? 19.465 -11.855 -9.627 1.00 96.81 70 HIS A O 1
ATOM 541 N N . ALA A 1 71 ? 17.264 -11.591 -9.319 1.00 97.25 71 ALA A N 1
ATOM 542 C CA . ALA A 1 71 ? 16.870 -12.235 -10.574 1.00 97.25 71 ALA A CA 1
ATOM 543 C C . ALA A 1 71 ? 16.873 -11.299 -11.800 1.00 97.25 71 ALA A C 1
ATOM 545 O O . ALA A 1 71 ? 17.165 -11.754 -12.905 1.00 97.25 71 ALA A O 1
ATOM 546 N N . PHE A 1 72 ? 16.555 -10.014 -11.625 1.00 95.38 72 PHE A N 1
ATOM 547 C CA . PHE A 1 72 ? 16.325 -9.056 -12.719 1.00 95.38 72 PHE A CA 1
ATOM 548 C C . PHE A 1 72 ? 17.165 -7.775 -12.613 1.00 95.38 72 PHE A C 1
ATOM 550 O O . PHE A 1 72 ? 17.060 -6.903 -13.476 1.00 95.38 72 PHE A O 1
ATOM 557 N N . GLY A 1 73 ? 18.015 -7.661 -11.591 1.00 94.69 73 GLY A N 1
ATOM 558 C CA . GLY A 1 73 ? 18.906 -6.521 -11.401 1.00 94.69 73 GLY A CA 1
ATOM 559 C C . GLY A 1 73 ? 18.249 -5.320 -10.720 1.00 94.69 73 GLY A C 1
ATOM 560 O O . GLY A 1 73 ? 17.096 -5.347 -10.286 1.00 94.69 73 GLY A O 1
ATOM 561 N N . THR A 1 74 ? 19.038 -4.256 -10.576 1.00 95.56 74 THR A N 1
ATOM 562 C CA . THR A 1 74 ? 18.705 -3.102 -9.731 1.00 95.56 74 THR A CA 1
ATOM 563 C C . THR A 1 74 ? 17.531 -2.284 -10.267 1.00 95.56 74 THR A C 1
ATOM 565 O O . THR A 1 74 ? 16.668 -1.907 -9.482 1.00 95.56 74 THR A O 1
ATOM 568 N N . ASP A 1 75 ? 17.450 -2.046 -11.578 1.00 96.56 75 ASP A N 1
ATOM 569 C CA . ASP A 1 75 ? 16.446 -1.134 -12.149 1.00 96.56 75 ASP A CA 1
ATOM 570 C C . ASP A 1 75 ? 15.014 -1.619 -11.880 1.00 96.56 75 ASP A C 1
ATOM 572 O O . ASP A 1 75 ? 14.201 -0.894 -11.310 1.00 96.56 75 ASP A O 1
ATOM 576 N N . ARG A 1 76 ? 14.725 -2.893 -12.180 1.00 94.62 76 ARG A N 1
ATOM 577 C CA . ARG A 1 76 ? 13.401 -3.495 -11.940 1.00 94.62 76 ARG A CA 1
ATOM 578 C C . ARG A 1 76 ? 13.060 -3.588 -10.454 1.00 94.62 76 ARG A C 1
ATOM 580 O O . ARG A 1 76 ? 11.910 -3.375 -10.073 1.00 94.62 76 ARG A O 1
ATOM 587 N N . ALA A 1 77 ? 14.049 -3.887 -9.613 1.00 96.06 77 ALA A N 1
ATOM 588 C CA . ALA A 1 77 ? 13.879 -3.904 -8.163 1.00 96.06 77 ALA A CA 1
ATOM 589 C C . ALA A 1 77 ? 13.533 -2.521 -7.606 1.00 96.06 77 ALA A C 1
ATOM 591 O O . ALA A 1 77 ? 12.652 -2.412 -6.753 1.00 96.06 77 ALA A O 1
ATOM 592 N N . LEU A 1 78 ? 14.184 -1.471 -8.112 1.00 97.00 78 LEU A N 1
ATOM 593 C CA . LEU A 1 78 ? 13.903 -0.096 -7.716 1.00 97.00 78 LEU A CA 1
ATOM 594 C C . LEU A 1 78 ? 12.538 0.375 -8.216 1.00 97.00 78 LEU A C 1
ATOM 596 O O . LEU A 1 78 ? 11.815 0.980 -7.429 1.00 97.00 78 LEU A O 1
ATOM 600 N N . GLU A 1 79 ? 12.152 0.075 -9.458 1.00 97.25 79 GLU A N 1
ATOM 601 C CA . GLU A 1 79 ? 10.808 0.374 -9.980 1.00 97.25 79 GLU A CA 1
ATOM 602 C C . GLU A 1 79 ? 9.720 -0.247 -9.093 1.00 97.25 79 GLU A C 1
ATOM 604 O O . GLU A 1 79 ? 8.809 0.451 -8.641 1.00 97.25 79 GLU A O 1
ATOM 609 N N . PHE A 1 80 ? 9.857 -1.539 -8.772 1.00 97.06 80 PHE A N 1
ATOM 610 C CA . PHE A 1 80 ? 8.931 -2.245 -7.887 1.00 97.06 80 PHE A CA 1
ATOM 611 C C . PHE A 1 80 ? 8.905 -1.645 -6.476 1.00 97.06 80 PHE A C 1
ATOM 613 O O . PHE A 1 80 ? 7.831 -1.356 -5.950 1.00 97.06 80 PHE A O 1
ATOM 620 N N . MET A 1 81 ? 10.072 -1.438 -5.856 1.00 97.38 81 MET A N 1
ATOM 621 C CA . MET A 1 81 ? 10.156 -0.936 -4.481 1.00 97.38 81 MET A CA 1
ATOM 622 C C . MET A 1 81 ? 9.627 0.495 -4.368 1.00 97.38 81 MET A C 1
ATOM 624 O O . MET A 1 81 ? 8.946 0.832 -3.402 1.00 97.38 81 MET A O 1
ATOM 628 N N . THR A 1 82 ? 9.912 1.327 -5.368 1.00 96.81 82 THR A N 1
ATOM 629 C CA . THR A 1 82 ? 9.418 2.705 -5.434 1.00 96.81 82 THR A CA 1
ATOM 630 C C . THR A 1 82 ? 7.903 2.711 -5.568 1.00 96.81 82 THR A C 1
ATOM 632 O O . THR A 1 82 ? 7.239 3.391 -4.789 1.00 96.81 82 THR A O 1
ATOM 635 N N . GLY A 1 83 ? 7.347 1.911 -6.485 1.00 96.31 83 GLY A N 1
ATOM 636 C CA . GLY A 1 83 ? 5.897 1.760 -6.628 1.00 96.31 83 GLY A CA 1
ATOM 637 C C . GLY A 1 83 ? 5.243 1.292 -5.328 1.00 96.31 83 GLY A C 1
ATOM 638 O O . GLY A 1 83 ? 4.334 1.946 -4.823 1.00 96.31 83 GLY A O 1
ATOM 639 N N . PHE A 1 84 ? 5.785 0.236 -4.719 1.00 96.00 84 PHE A N 1
ATOM 640 C CA . PHE A 1 84 ? 5.304 -0.295 -3.447 1.00 96.00 84 PHE A CA 1
ATOM 641 C C . PHE A 1 84 ? 5.300 0.752 -2.321 1.00 96.00 84 PHE A C 1
ATOM 643 O O . PHE A 1 84 ? 4.302 0.897 -1.612 1.00 96.00 84 PHE A O 1
ATOM 650 N N . LEU A 1 85 ? 6.401 1.489 -2.144 1.00 96.06 85 LEU A N 1
ATOM 651 C CA . LEU A 1 85 ? 6.513 2.512 -1.101 1.00 96.06 85 LEU A CA 1
ATOM 652 C C . LEU A 1 85 ? 5.561 3.685 -1.339 1.00 96.06 85 LEU A C 1
ATOM 654 O O . LEU A 1 85 ? 4.967 4.178 -0.379 1.00 96.06 85 LEU A O 1
ATOM 658 N N . VAL A 1 86 ? 5.400 4.117 -2.592 1.00 96.69 86 VAL A N 1
ATOM 659 C CA . VAL A 1 86 ? 4.467 5.190 -2.961 1.00 96.69 86 VAL A CA 1
ATOM 660 C C . VAL A 1 86 ? 3.023 4.761 -2.704 1.00 96.69 86 VAL A C 1
ATOM 662 O O . VAL A 1 86 ? 2.270 5.493 -2.069 1.00 96.69 86 VAL A O 1
ATOM 665 N N . GLU A 1 87 ? 2.626 3.560 -3.119 1.00 95.25 87 GLU A N 1
ATOM 666 C CA . GLU A 1 87 ? 1.277 3.048 -2.847 1.00 95.25 87 GLU A CA 1
ATOM 667 C C . GLU A 1 87 ? 1.015 2.913 -1.340 1.00 95.25 87 GLU A C 1
ATOM 669 O O . GLU A 1 87 ? -0.053 3.288 -0.842 1.00 95.25 87 GLU A O 1
ATOM 674 N N . LYS A 1 88 ? 2.004 2.425 -0.581 1.00 93.62 88 LYS A N 1
ATOM 675 C CA . LYS A 1 88 ? 1.880 2.302 0.874 1.00 93.62 88 LYS A CA 1
ATOM 676 C C . LYS A 1 88 ? 1.807 3.650 1.576 1.00 93.62 88 LYS A C 1
ATOM 678 O O . LYS A 1 88 ? 0.969 3.783 2.468 1.00 93.62 88 LYS A O 1
ATOM 683 N N . SER A 1 89 ? 2.602 4.644 1.188 1.00 94.25 89 SER A N 1
ATOM 684 C CA . SER A 1 89 ? 2.544 5.975 1.805 1.00 94.25 89 SER A CA 1
ATOM 685 C C . SER A 1 89 ? 1.181 6.637 1.586 1.00 94.25 89 SER A C 1
ATOM 687 O O . SER A 1 89 ? 0.618 7.163 2.545 1.00 94.25 89 SER A O 1
ATOM 689 N N . LEU A 1 90 ? 0.591 6.499 0.391 1.00 95.12 90 LEU A N 1
ATOM 690 C CA . LEU A 1 90 ? -0.767 6.975 0.103 1.00 95.12 90 LEU A CA 1
ATOM 691 C C . LEU A 1 90 ? -1.827 6.281 0.973 1.00 95.12 90 LEU A C 1
ATOM 693 O O . LEU A 1 90 ? -2.768 6.921 1.438 1.00 95.12 90 LEU A O 1
ATOM 697 N N . SER A 1 91 ? -1.689 4.978 1.235 1.00 93.75 91 SER A N 1
ATOM 698 C CA . SER A 1 91 ? -2.614 4.264 2.132 1.00 93.75 91 SER A CA 1
ATOM 699 C C . SER A 1 91 ? -2.482 4.693 3.604 1.00 93.75 91 SER A C 1
ATOM 701 O O . SER A 1 91 ? -3.489 4.799 4.306 1.00 93.75 91 SER A O 1
ATOM 703 N N . VAL A 1 92 ? -1.256 4.975 4.065 1.00 93.75 92 VAL A N 1
ATOM 704 C CA . VAL A 1 92 ? -0.967 5.396 5.448 1.00 93.75 92 VAL A CA 1
ATOM 705 C C . VAL A 1 92 ? -1.432 6.829 5.700 1.00 93.75 92 VAL A C 1
ATOM 707 O O . VAL A 1 92 ? -1.977 7.095 6.770 1.00 93.75 92 VAL A O 1
ATOM 710 N N . ASP A 1 93 ? -1.282 7.723 4.720 1.00 93.81 93 ASP A N 1
ATOM 711 C CA . ASP A 1 93 ? -1.804 9.095 4.777 1.00 93.81 93 ASP A CA 1
ATOM 712 C C . ASP A 1 93 ? -3.320 9.100 5.032 1.00 93.81 93 ASP A C 1
ATOM 714 O O . ASP A 1 93 ? -3.811 9.716 5.980 1.00 93.81 93 ASP A O 1
ATOM 718 N N . ASN A 1 94 ? -4.054 8.279 4.274 1.00 93.56 94 ASN A N 1
ATOM 719 C CA . ASN A 1 94 ? -5.493 8.101 4.462 1.00 93.56 94 ASN A CA 1
ATOM 720 C C . ASN A 1 94 ? -5.838 7.539 5.854 1.00 93.56 94 ASN A C 1
ATOM 722 O O . ASN A 1 94 ? -6.725 8.064 6.528 1.00 93.56 94 ASN A O 1
ATOM 726 N N . LEU A 1 95 ? -5.132 6.500 6.319 1.00 93.12 95 LEU A N 1
ATOM 727 C CA . LEU A 1 95 ? -5.364 5.912 7.644 1.00 93.12 95 LEU A CA 1
ATOM 728 C C . LEU A 1 95 ? -5.133 6.925 8.775 1.00 93.12 95 LEU A C 1
ATOM 730 O O . LEU A 1 95 ? -5.910 6.966 9.730 1.00 93.12 95 LEU A O 1
ATOM 734 N N . PHE A 1 96 ? -4.086 7.745 8.676 1.00 93.94 96 PHE A N 1
ATOM 735 C CA . PHE A 1 96 ? -3.770 8.759 9.679 1.00 93.94 96 PHE A CA 1
ATOM 736 C C . PHE A 1 96 ? -4.905 9.772 9.838 1.00 93.94 96 PHE A C 1
ATOM 738 O O . PHE A 1 96 ? -5.346 10.024 10.963 1.00 93.94 96 PHE A O 1
ATOM 745 N N . VAL A 1 97 ? -5.434 10.282 8.721 1.00 93.88 97 VAL A N 1
ATOM 746 C CA . VAL A 1 97 ? -6.584 11.194 8.733 1.00 93.88 97 VAL A CA 1
ATOM 747 C C . VAL A 1 97 ? -7.785 10.543 9.418 1.00 93.88 97 VAL A C 1
ATOM 749 O O . VAL A 1 97 ? -8.368 11.160 10.307 1.00 93.88 97 VAL A O 1
ATOM 752 N N . PHE A 1 98 ? -8.122 9.292 9.084 1.00 94.38 98 PHE 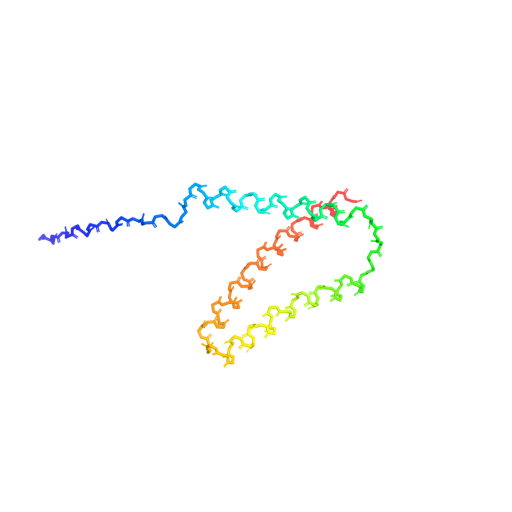A N 1
ATOM 753 C CA . PHE A 1 98 ? -9.236 8.585 9.730 1.00 94.38 98 PHE A CA 1
ATOM 754 C C . PHE A 1 98 ? -9.041 8.413 11.240 1.00 94.38 98 PHE A C 1
ATOM 756 O O . PHE A 1 98 ? -9.987 8.628 11.997 1.00 94.38 98 PHE A O 1
ATOM 763 N N . MET A 1 99 ? -7.833 8.065 11.694 1.00 93.69 99 MET A N 1
ATOM 764 C CA . MET A 1 99 ? -7.546 7.911 13.124 1.00 93.69 99 MET A CA 1
ATOM 765 C C . MET A 1 99 ? -7.728 9.225 13.892 1.00 93.69 99 MET A C 1
ATOM 767 O O . MET A 1 99 ? -8.337 9.215 14.961 1.00 93.69 99 MET A O 1
ATOM 771 N N . LEU A 1 100 ? -7.256 10.352 13.345 1.00 94.56 100 LEU A N 1
ATOM 772 C CA . LEU A 1 100 ? -7.468 11.671 13.953 1.00 94.56 100 LEU A CA 1
ATOM 773 C C . LEU A 1 100 ? -8.953 12.042 14.007 1.00 94.56 100 LEU A C 1
ATOM 775 O O . LEU A 1 100 ? -9.422 12.569 15.013 1.00 94.56 100 LEU A O 1
ATOM 779 N N . LEU A 1 101 ? -9.688 11.749 12.932 1.00 95.06 101 LEU A N 1
ATOM 780 C CA . LEU A 1 101 ? -11.116 12.032 12.822 1.00 95.06 101 LEU A CA 1
ATOM 781 C C . LEU A 1 101 ? -11.919 11.245 13.867 1.00 95.06 101 LEU A C 1
ATOM 783 O O . LEU A 1 101 ? -12.714 11.834 14.593 1.00 95.06 101 LEU A O 1
ATOM 787 N N . LEU A 1 102 ? -11.677 9.936 13.991 1.00 93.69 102 LEU A N 1
ATOM 788 C CA . LEU A 1 102 ? -12.329 9.091 14.995 1.00 93.69 102 LEU A CA 1
ATOM 789 C C . LEU A 1 102 ? -11.962 9.519 16.421 1.00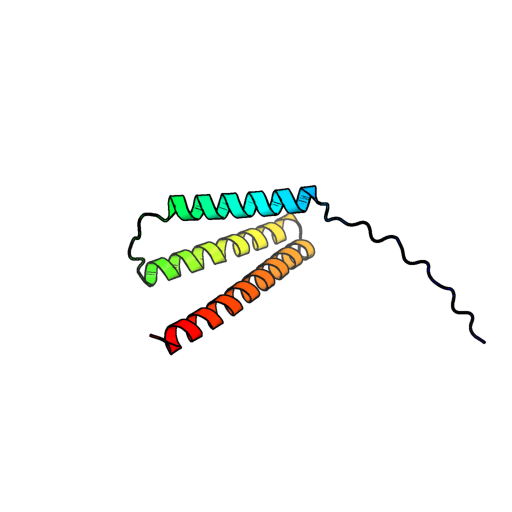 93.69 102 LEU A C 1
ATOM 791 O O . LEU A 1 102 ? -12.844 9.581 17.268 1.00 93.69 102 LEU A O 1
ATOM 795 N N . ALA A 1 103 ? -10.697 9.866 16.680 1.00 93.25 103 ALA A N 1
ATOM 796 C CA . ALA A 1 103 ? -10.252 10.326 17.996 1.00 93.25 103 ALA A CA 1
ATOM 797 C C . ALA A 1 103 ? -10.848 11.684 18.402 1.00 93.25 103 ALA A C 1
ATOM 799 O O . ALA A 1 103 ? -11.040 11.932 19.586 1.00 93.25 103 ALA A O 1
ATOM 800 N N . ALA A 1 104 ? -11.151 12.564 17.444 1.00 93.06 104 ALA A N 1
ATOM 801 C CA . ALA A 1 104 ? -11.772 13.858 17.722 1.00 93.06 104 ALA A CA 1
ATOM 802 C C . ALA A 1 104 ? -13.251 13.750 18.146 1.00 93.06 104 ALA A C 1
ATOM 804 O O . ALA A 1 104 ? -13.776 14.688 18.745 1.00 93.06 104 ALA A O 1
ATOM 805 N N . PHE A 1 105 ? -13.919 12.636 17.824 1.00 89.88 105 PHE A N 1
ATOM 806 C CA . PHE A 1 105 ? -15.340 12.395 18.112 1.00 89.88 105 PHE A CA 1
ATOM 807 C C . PHE A 1 105 ? -15.595 11.230 19.088 1.00 89.88 105 PHE A C 1
ATOM 809 O O . PHE A 1 105 ? -16.758 10.908 19.337 1.00 89.88 105 PHE A O 1
ATOM 816 N N . ALA A 1 106 ? -14.537 10.597 19.604 1.00 71.38 106 ALA A N 1
ATOM 817 C CA . ALA A 1 106 ? -14.585 9.529 20.607 1.00 71.38 106 ALA A CA 1
ATOM 818 C C . ALA A 1 106 ? -14.509 10.094 22.031 1.00 71.38 106 ALA A C 1
ATOM 820 O O . ALA A 1 106 ? -15.175 9.510 22.915 1.00 71.38 106 ALA A O 1
#

Foldseek 3Di:
DDDPPPDPDDPDDDPDDPVVVVVVVVVVVVVVVVVCVVCVDDDDQDPVNVVVVVVVVVVVLVVVLVVCCVPPNDPVSCVSVVVVVVVVVVVVVVVVVVVVVVVVVD

pLDDT: mean 88.94, std 10.0, range [59.41, 97.94]

Radius of gyration: 21.83 Å; Cα contacts (8 Å, |Δi|>4): 16; chains: 1; bounding box: 38×49×58 Å

Secondary structure (DSSP, 8-state):
------PPPPP---S--HHHHHHHHHHHHHHHHHHHHHT-S-----HHHHHHHHHHHHHHHHHHHHHHHHHH-HHHHHHHHHHHHHHHHHHHHHHHHHHHHHHHH-

Mean predicted aligned error: 9.8 Å

Solvent-accessible surface area (backbone atoms only — not comparable to full-atom values): 6364 Å² total; per-residue (Å²): 133,88,80,80,78,77,75,77,80,73,83,80,79,69,87,75,43,76,66,55,54,52,48,54,52,51,51,51,52,51,52,52,53,50,51,58,64,70,58,71,69,87,68,92,75,49,72,69,55,53,49,49,53,52,52,51,66,55,44,54,60,51,56,48,33,54,50,36,29,76,76,67,34,64,68,59,19,47,54,50,48,50,50,53,50,53,55,48,50,57,54,49,55,54,51,52,54,50,52,54,54,52,63,76,76,108

Sequence (106 aa):
MPVHVAVPASPVESVGSTGLWLTSIAVLVVLLVADFVVTRRPHEVSMREAAGWSVFYLALPVVFGAWLWHAFGTDRALEFMTGFLVEKSLSVDNLFVFMLLLAAFA

Organism: Saccharothrix carnea (NCBI:txid1280637)